Protein AF-A0A2T7UG40-F1 (afdb_monomer_lite)

pLDDT: mean 75.78, std 23.35, range [36.06, 98.44]

Sequence (119 aa):
MFDHTYRSLTSPSGPQSGLFLRVVMIFVVGLCWIAGVAQAQDSLPSTFENKVPQFNWVLTDNPVGMCAQARKDGTHTVADACSYWVQQERRCTLVTKPDKTSHHVLGMLFTACQKGLRV

Organism: NCBI:txid1293045

Secondary structure (DSSP, 8-state):
-----------------TTHHHHHHHHHHHHHHTTSS---------TT---PPEEEEEE-S-HHHHHHHS--SEEEEETTEEEEEETTTTEEEEEE-TT---HHHHHHHHHHHHHHTT-

Structure (mmCIF, N/CA/C/O backbone):
data_AF-A0A2T7UG40-F1
#
_entry.id   AF-A0A2T7UG40-F1
#
loop_
_atom_site.group_PDB
_atom_site.id
_atom_site.type_symbol
_atom_site.label_atom_id
_atom_site.label_alt_id
_atom_site.label_comp_id
_atom_site.label_asym_id
_atom_site.label_entity_id
_atom_site.label_seq_id
_atom_site.pdbx_PDB_ins_code
_atom_site.Cartn_x
_atom_site.Cartn_y
_atom_site.Cartn_z
_atom_site.occupancy
_atom_site.B_iso_or_equiv
_atom_site.auth_seq_id
_atom_site.auth_comp_id
_atom_site.auth_asym_id
_atom_site.auth_atom_id
_atom_site.pdbx_PDB_model_num
ATOM 1 N N . MET A 1 1 ? 13.496 56.086 -0.325 1.00 43.88 1 MET A N 1
ATOM 2 C CA . MET A 1 1 ? 14.630 56.120 0.617 1.00 43.88 1 MET A CA 1
ATOM 3 C C . MET A 1 1 ? 14.377 57.307 1.524 1.00 43.88 1 MET A C 1
ATOM 5 O O . MET A 1 1 ? 14.605 58.428 1.098 1.00 43.88 1 MET A O 1
ATOM 9 N N . PHE A 1 2 ? 13.703 57.085 2.654 1.00 41.72 2 PHE A N 1
ATOM 10 C CA . PHE A 1 2 ? 13.305 58.175 3.545 1.00 41.72 2 PHE A CA 1
ATOM 11 C C . PHE A 1 2 ? 14.282 58.240 4.707 1.00 41.72 2 PHE A C 1
ATOM 13 O O . PHE A 1 2 ? 14.334 57.349 5.550 1.00 41.72 2 PHE A O 1
ATOM 20 N N . ASP A 1 3 ? 15.090 59.289 4.637 1.00 36.06 3 ASP A N 1
ATOM 21 C CA . ASP A 1 3 ? 16.068 59.718 5.616 1.00 36.06 3 ASP A CA 1
ATOM 22 C C . ASP A 1 3 ? 15.352 60.478 6.745 1.00 36.06 3 ASP A C 1
ATOM 24 O O . ASP A 1 3 ? 14.453 61.291 6.505 1.00 36.06 3 ASP A O 1
ATOM 28 N N . HIS A 1 4 ? 15.718 60.159 7.982 1.00 41.62 4 HIS A N 1
ATOM 29 C CA . HIS A 1 4 ? 15.209 60.765 9.206 1.00 41.62 4 HIS A CA 1
ATOM 30 C C . HIS A 1 4 ? 16.056 61.996 9.537 1.00 41.62 4 HIS A C 1
ATOM 32 O O . HIS A 1 4 ? 17.248 61.869 9.797 1.00 41.62 4 HIS A O 1
ATOM 38 N N . THR A 1 5 ? 15.463 63.189 9.646 1.00 48.00 5 THR A N 1
ATOM 39 C CA . THR A 1 5 ? 16.153 64.337 10.264 1.00 48.00 5 THR A CA 1
ATOM 40 C C . THR A 1 5 ? 15.190 65.245 11.041 1.00 48.00 5 THR A C 1
ATOM 42 O O . THR A 1 5 ? 14.526 66.105 10.485 1.00 48.00 5 THR A O 1
ATOM 45 N N . TYR A 1 6 ? 15.182 65.008 12.358 1.00 40.81 6 TYR A N 1
ATOM 46 C CA . TYR A 1 6 ? 15.396 65.956 13.466 1.00 40.81 6 TYR A CA 1
ATOM 47 C C . TYR A 1 6 ? 14.491 67.174 13.757 1.00 40.81 6 TYR A C 1
ATOM 49 O O . TYR A 1 6 ? 14.102 67.947 12.893 1.00 40.81 6 TYR A O 1
ATOM 57 N N . ARG A 1 7 ? 14.445 67.427 15.082 1.00 38.81 7 ARG A N 1
ATOM 58 C CA . ARG A 1 7 ? 13.961 68.585 15.870 1.00 38.81 7 ARG A CA 1
ATOM 59 C C . ARG A 1 7 ? 12.463 68.545 16.209 1.00 38.81 7 ARG A C 1
ATOM 61 O O . ARG A 1 7 ? 11.647 68.172 15.393 1.00 38.81 7 ARG A O 1
ATOM 68 N N . SER A 1 8 ? 12.023 68.894 17.415 1.00 38.59 8 SER A N 1
ATOM 69 C CA . SER A 1 8 ? 12.631 69.772 18.412 1.00 38.59 8 SER A CA 1
ATOM 70 C C . SER A 1 8 ? 12.126 69.432 19.816 1.00 38.59 8 SER A C 1
ATOM 72 O O . SER A 1 8 ? 10.947 69.151 20.012 1.00 38.59 8 SER A O 1
ATOM 74 N N . LEU A 1 9 ? 13.033 69.522 20.789 1.00 48.41 9 LEU A N 1
ATOM 75 C CA . LEU A 1 9 ? 12.732 69.589 22.214 1.00 48.41 9 LEU A CA 1
ATOM 76 C C . LEU A 1 9 ? 11.942 70.863 22.533 1.00 48.41 9 LEU A C 1
ATOM 78 O O . LEU A 1 9 ? 12.378 71.961 22.190 1.00 48.41 9 LEU A O 1
ATOM 82 N N . THR A 1 10 ? 10.857 70.710 23.287 1.00 43.88 10 THR A N 1
ATOM 83 C CA . THR A 1 10 ? 10.331 71.751 24.177 1.00 43.88 10 THR A CA 1
ATOM 84 C C . THR A 1 10 ? 10.033 71.125 25.544 1.00 43.88 10 THR A C 1
ATOM 86 O O . THR A 1 10 ? 9.178 70.263 25.697 1.00 43.88 10 THR A O 1
ATOM 89 N N . SER A 1 11 ? 10.841 71.524 26.526 1.00 42.62 11 SER A N 1
ATOM 90 C CA . SER A 1 11 ? 10.503 71.625 27.960 1.00 42.62 11 SER A CA 1
ATOM 91 C C . SER A 1 11 ? 9.733 72.962 28.139 1.00 42.62 11 SER A C 1
ATOM 93 O O . SER A 1 11 ? 9.892 73.787 27.231 1.00 42.62 11 SER A O 1
ATOM 95 N N . PRO A 1 12 ? 8.984 73.292 29.224 1.00 50.88 12 PRO A N 1
ATOM 96 C CA . PRO A 1 12 ? 9.161 72.838 30.611 1.00 50.88 12 PRO A CA 1
ATOM 97 C C . PRO A 1 12 ? 7.863 72.762 31.467 1.00 50.88 12 PRO A C 1
ATOM 99 O O . PRO A 1 12 ? 6.756 72.796 30.952 1.00 50.88 12 PRO A O 1
ATOM 102 N N . SER A 1 13 ? 8.068 72.719 32.793 1.00 41.12 13 SER A N 1
ATOM 103 C CA . SER A 1 13 ? 7.164 73.012 33.926 1.00 41.12 13 SER A CA 1
ATOM 104 C C . SER A 1 13 ? 6.430 71.826 34.579 1.00 41.12 13 SER A C 1
ATOM 106 O O . SER A 1 13 ? 5.407 71.363 34.092 1.00 41.12 13 SER A O 1
ATOM 108 N N . GLY A 1 14 ? 6.979 71.360 35.717 1.00 39.66 14 GLY A N 1
ATOM 109 C CA . GLY A 1 14 ? 6.326 70.466 36.694 1.00 39.66 14 GLY A CA 1
ATOM 110 C C . GLY A 1 14 ? 5.305 71.216 37.566 1.00 39.66 14 GLY A C 1
ATOM 111 O O . GLY A 1 14 ? 4.708 72.165 37.068 1.00 39.66 14 GLY A O 1
ATOM 112 N N . PRO A 1 15 ? 5.149 70.931 38.877 1.00 50.81 15 PRO A N 1
ATOM 113 C CA . PRO A 1 15 ? 5.519 69.770 39.691 1.00 50.81 15 PRO A CA 1
ATOM 114 C C . PRO A 1 15 ? 4.261 69.158 40.370 1.00 50.81 15 PRO A C 1
ATOM 116 O O . PRO A 1 15 ? 3.140 69.532 40.064 1.00 50.81 15 PRO A O 1
ATOM 119 N N . GLN A 1 16 ? 4.458 68.282 41.360 1.00 47.97 16 GLN A N 1
ATOM 120 C CA . GLN A 1 16 ? 3.445 67.678 42.252 1.00 47.97 16 GLN A CA 1
ATOM 121 C C . GLN A 1 16 ? 2.716 66.448 41.706 1.00 47.97 16 GLN A C 1
ATOM 123 O O . GLN A 1 16 ? 1.844 66.551 40.857 1.00 47.97 16 GLN A O 1
ATOM 128 N N . SER A 1 17 ? 3.061 65.283 42.268 1.00 47.56 17 SER A N 1
ATOM 129 C CA . SER A 1 17 ? 2.190 64.094 42.468 1.00 47.56 17 SER A CA 1
ATOM 130 C C . SER A 1 17 ? 2.992 62.786 42.631 1.00 47.56 17 SER A C 1
ATOM 132 O O . SER A 1 17 ? 2.465 61.689 42.468 1.00 47.56 17 SER A O 1
ATOM 134 N N . GLY A 1 18 ? 4.273 62.868 43.012 1.00 51.91 18 GLY A N 1
ATOM 135 C CA . GLY A 1 18 ? 5.190 61.723 43.128 1.00 51.91 18 GLY A CA 1
ATOM 136 C C . GLY A 1 18 ? 4.886 60.684 44.219 1.00 51.91 18 GLY A C 1
ATOM 137 O O . GLY A 1 18 ? 5.661 59.743 44.362 1.00 51.91 18 GLY A O 1
ATOM 138 N N . LEU A 1 19 ? 3.788 60.808 44.974 1.00 50.62 19 LEU A N 1
ATOM 139 C CA . LEU A 1 19 ? 3.420 59.829 46.007 1.00 50.62 19 LEU A CA 1
ATOM 140 C C . LEU A 1 19 ? 2.155 59.018 45.693 1.00 50.62 19 LEU A C 1
ATOM 142 O O . LEU A 1 19 ? 2.079 57.857 46.083 1.00 50.62 19 LEU A O 1
ATOM 146 N N . PHE A 1 20 ? 1.190 59.567 44.950 1.00 46.81 20 PHE A N 1
ATOM 147 C CA . PHE A 1 20 ? -0.066 58.855 44.672 1.00 46.81 20 PHE A CA 1
ATOM 148 C C . PHE A 1 20 ? 0.057 57.844 43.521 1.00 46.81 20 PHE A C 1
ATOM 150 O O . PHE A 1 20 ? -0.598 56.806 43.541 1.00 46.81 20 PHE A O 1
ATOM 157 N N . LEU A 1 21 ? 0.959 58.076 42.561 1.00 46.44 21 LEU A N 1
ATOM 158 C CA . LEU A 1 21 ? 1.164 57.173 41.418 1.00 46.44 21 LEU A CA 1
ATOM 159 C C . LEU A 1 21 ? 1.899 55.868 41.768 1.00 46.44 21 LEU A C 1
ATOM 161 O O . LEU A 1 21 ? 1.714 54.862 41.085 1.00 46.44 21 LEU A O 1
ATOM 165 N N . ARG A 1 22 ? 2.701 55.842 42.843 1.00 47.09 22 ARG A N 1
ATOM 166 C CA . ARG A 1 22 ? 3.421 54.623 43.258 1.00 47.09 22 ARG A CA 1
ATOM 167 C C . ARG A 1 22 ? 2.523 53.602 43.955 1.00 47.09 22 ARG A C 1
ATOM 169 O O . ARG A 1 22 ? 2.756 52.409 43.810 1.00 47.09 22 ARG A O 1
ATOM 176 N N . VAL A 1 23 ? 1.488 54.051 44.664 1.00 49.03 23 VAL A N 1
ATOM 177 C CA . VAL A 1 23 ? 0.572 53.148 45.381 1.00 49.03 23 VAL A CA 1
ATOM 178 C C . VAL A 1 23 ? -0.373 52.445 44.403 1.00 49.03 23 VAL A C 1
ATOM 180 O O . VAL A 1 23 ? -0.574 51.239 44.511 1.00 49.03 23 VAL A O 1
ATOM 183 N N . VAL A 1 24 ? -0.878 53.155 43.388 1.00 51.78 24 VAL A N 1
ATOM 184 C CA . VAL A 1 24 ? -1.805 52.576 42.398 1.00 51.78 24 VAL A CA 1
ATOM 185 C C . VAL A 1 24 ? -1.125 51.506 41.531 1.00 51.78 24 VAL A C 1
ATOM 187 O O . VAL A 1 24 ? -1.722 50.462 41.282 1.00 51.78 24 VAL A O 1
ATOM 190 N N . MET A 1 25 ? 0.142 51.693 41.133 1.00 50.31 25 MET A N 1
ATOM 191 C CA . MET A 1 25 ? 0.851 50.683 40.329 1.00 50.31 25 MET A CA 1
ATOM 192 C C . MET A 1 25 ? 1.128 49.370 41.078 1.00 50.31 25 MET A C 1
ATOM 194 O O . MET A 1 25 ? 1.122 48.314 40.450 1.00 50.31 25 MET A O 1
ATOM 198 N N . ILE A 1 26 ? 1.330 49.396 42.401 1.00 51.75 26 ILE A N 1
ATOM 199 C CA . ILE A 1 26 ? 1.570 48.167 43.181 1.00 51.75 26 ILE A CA 1
ATOM 200 C C . ILE A 1 26 ? 0.293 47.320 43.267 1.00 51.75 26 ILE A C 1
ATOM 202 O O . ILE A 1 26 ? 0.357 46.098 43.138 1.00 51.75 26 ILE A O 1
ATOM 206 N N . PHE A 1 27 ? -0.877 47.950 43.404 1.00 50.12 27 PHE A N 1
ATOM 207 C CA . PHE A 1 27 ? -2.147 47.220 43.463 1.00 50.12 27 PHE A CA 1
ATOM 208 C C . PHE A 1 27 ? -2.540 46.585 42.121 1.00 50.12 27 PHE A C 1
ATOM 210 O O . PHE A 1 27 ? -3.033 45.458 42.114 1.00 50.12 27 PHE A O 1
ATOM 217 N N . VAL A 1 28 ? -2.272 47.238 40.983 1.00 51.66 28 VAL A N 1
ATOM 218 C CA . VAL A 1 28 ? -2.596 46.671 39.656 1.00 51.66 28 VAL A CA 1
ATOM 219 C C . VAL A 1 28 ? -1.684 45.488 39.304 1.00 51.66 28 VAL A C 1
ATOM 221 O O . VAL A 1 28 ? -2.154 44.492 38.760 1.00 51.66 28 VAL A O 1
ATOM 224 N N . VAL A 1 29 ? -0.396 45.542 39.662 1.00 53.34 29 VAL A N 1
ATOM 225 C CA . VAL A 1 29 ? 0.540 44.431 39.402 1.00 53.34 29 VAL A CA 1
ATOM 226 C C . VAL A 1 29 ? 0.335 43.271 40.389 1.00 53.34 29 VAL A C 1
ATOM 228 O O . VAL A 1 29 ? 0.442 42.112 39.991 1.00 53.34 29 VAL A O 1
ATOM 231 N N . GLY A 1 30 ? -0.034 43.556 41.645 1.00 49.06 30 GLY A N 1
ATOM 232 C CA . GLY A 1 30 ? -0.338 42.531 42.651 1.00 49.06 30 GLY A CA 1
ATOM 233 C C . GLY A 1 30 ? -1.621 41.744 42.363 1.00 49.06 30 GLY A C 1
ATOM 234 O O . GLY A 1 30 ? -1.644 40.527 42.539 1.00 49.06 30 GLY A O 1
ATOM 235 N N . LEU A 1 31 ? -2.671 42.401 41.856 1.00 51.34 31 LEU A N 1
ATOM 236 C CA . LEU A 1 31 ? -3.944 41.740 41.536 1.00 51.34 31 LEU A CA 1
ATOM 237 C C . LEU A 1 31 ? -3.881 40.865 40.272 1.00 51.34 31 LEU A C 1
ATOM 239 O O . LEU A 1 31 ? -4.627 39.893 40.179 1.00 51.34 31 LEU A O 1
ATOM 243 N N . CYS A 1 32 ? -2.955 41.123 39.343 1.00 48.38 32 CYS A N 1
ATOM 244 C CA . CYS A 1 32 ? -2.735 40.238 38.190 1.00 48.38 32 CYS A CA 1
ATOM 245 C C . CYS A 1 32 ? -1.993 38.935 38.541 1.00 48.38 32 CYS A C 1
ATOM 247 O O . CYS A 1 32 ? -2.069 37.978 37.775 1.00 48.38 32 CYS A O 1
ATOM 249 N N . TRP A 1 33 ? -1.301 38.857 39.683 1.00 46.06 33 TRP A N 1
ATOM 250 C CA . TRP A 1 33 ? -0.573 37.641 40.079 1.00 46.06 33 TRP A CA 1
ATOM 251 C C . TRP A 1 33 ? -1.447 36.597 40.786 1.00 46.06 33 TRP A C 1
ATOM 253 O O . TRP A 1 33 ? -1.131 35.411 40.741 1.00 46.06 33 TRP A O 1
ATOM 263 N N . ILE A 1 34 ? -2.579 36.990 41.379 1.00 49.91 34 ILE A N 1
ATOM 264 C CA . ILE A 1 34 ? -3.454 36.062 42.128 1.00 49.91 34 ILE A CA 1
ATOM 265 C C . ILE A 1 34 ? -4.552 35.430 41.256 1.00 49.91 34 ILE A C 1
ATOM 267 O O . ILE A 1 34 ? -5.278 34.556 41.716 1.00 49.91 34 ILE A O 1
ATOM 271 N N . ALA A 1 35 ? -4.650 35.825 39.983 1.00 49.25 35 ALA A N 1
ATOM 272 C CA . ALA A 1 35 ? -5.505 35.183 38.980 1.00 49.25 35 ALA A CA 1
ATOM 273 C C . ALA A 1 35 ? -4.713 34.287 37.999 1.00 49.25 35 ALA A C 1
ATOM 275 O O . ALA A 1 35 ? -5.280 33.772 37.041 1.00 49.25 35 ALA A O 1
ATOM 276 N N . GLY A 1 36 ? -3.403 34.101 38.220 1.00 47.94 36 GLY A N 1
ATOM 277 C CA . GLY A 1 36 ? -2.520 33.303 37.354 1.00 47.94 36 GLY A CA 1
ATOM 278 C C . GLY A 1 36 ? -2.374 31.826 37.744 1.00 47.94 36 GLY A C 1
ATOM 279 O O . GLY A 1 36 ? -1.712 31.073 37.039 1.00 47.94 36 GLY A O 1
ATOM 280 N N . VAL A 1 37 ? -2.981 31.393 38.852 1.00 54.19 37 VAL A N 1
ATOM 281 C CA . VAL A 1 37 ? -2.868 30.025 39.399 1.00 54.19 37 VAL A CA 1
ATOM 282 C C . VAL A 1 37 ? -4.241 29.365 39.512 1.00 54.19 37 VAL A C 1
ATOM 284 O O . VAL A 1 37 ? -4.656 28.924 40.573 1.00 54.19 37 VAL A O 1
ATOM 287 N N . ALA A 1 38 ? -4.985 29.316 38.408 1.00 52.66 38 ALA A N 1
ATOM 288 C CA . ALA A 1 38 ? -6.154 28.440 38.284 1.00 52.66 38 ALA A CA 1
ATOM 289 C C . ALA A 1 38 ? -6.499 28.163 36.812 1.00 52.66 38 ALA A C 1
ATOM 291 O O . ALA A 1 38 ? -7.647 28.264 36.395 1.00 52.66 38 ALA A O 1
ATOM 292 N N . GLN A 1 39 ? -5.508 27.795 36.001 1.00 50.72 39 GLN A N 1
ATOM 293 C CA . GLN A 1 39 ? -5.780 26.916 34.864 1.00 50.72 39 GLN A CA 1
ATOM 294 C C . GLN A 1 39 ? -5.116 25.576 35.150 1.00 50.72 39 GLN A C 1
ATOM 296 O O . GLN A 1 39 ? -4.139 25.184 34.522 1.00 50.72 39 GLN A O 1
ATOM 301 N N . ALA A 1 40 ? -5.672 24.871 36.139 1.00 56.38 40 ALA A N 1
ATOM 302 C CA . ALA A 1 40 ? -5.678 23.423 36.083 1.00 56.38 40 ALA A CA 1
ATOM 303 C C . ALA A 1 40 ? -6.432 23.066 34.796 1.00 56.38 40 ALA A C 1
ATOM 305 O O . ALA A 1 40 ? -7.660 23.105 34.740 1.00 56.38 40 ALA A O 1
ATOM 306 N N . GLN A 1 41 ? -5.690 22.836 33.713 1.00 49.91 41 GLN A N 1
ATOM 307 C CA . GLN A 1 41 ? -6.215 22.087 32.589 1.00 49.91 41 GLN A CA 1
ATOM 308 C C . GLN A 1 41 ? -6.433 20.671 33.114 1.00 49.91 41 GLN A C 1
ATOM 310 O O . GLN A 1 41 ? -5.536 19.829 33.049 1.00 49.91 41 GLN A O 1
ATOM 315 N N . ASP A 1 42 ? -7.628 20.424 33.648 1.00 45.06 42 ASP A N 1
ATOM 316 C CA . ASP A 1 42 ? -8.231 19.102 33.599 1.00 45.06 42 ASP A CA 1
ATOM 317 C C . ASP A 1 42 ? -8.267 18.728 32.118 1.00 45.06 42 ASP A C 1
ATOM 319 O O . ASP A 1 42 ? -9.172 19.081 31.359 1.00 45.06 42 ASP A O 1
ATOM 323 N N . SER A 1 43 ? -7.187 18.090 31.677 1.00 54.34 43 SER A N 1
ATOM 324 C CA . SER A 1 43 ? -7.119 17.401 30.407 1.00 54.34 43 SER A CA 1
ATOM 325 C C . SER A 1 43 ? -8.093 16.240 30.524 1.00 54.34 43 SER A C 1
ATOM 327 O O . SER A 1 43 ? -7.741 15.128 30.906 1.00 54.34 43 SER A O 1
ATOM 329 N N . LEU A 1 44 ? -9.362 16.534 30.233 1.00 56.69 44 LEU A N 1
ATOM 330 C CA . LEU A 1 44 ? -10.348 15.542 29.841 1.00 56.69 44 LEU A CA 1
ATOM 331 C C . LEU A 1 44 ? -9.614 14.566 28.913 1.00 56.69 44 LEU A C 1
ATOM 333 O O . LEU A 1 44 ? -9.039 15.031 27.920 1.00 56.69 44 LEU A O 1
ATOM 337 N N . PRO A 1 45 ? -9.555 13.256 29.225 1.00 56.31 45 PRO A N 1
ATOM 338 C CA . PRO A 1 45 ? -8.936 12.313 28.316 1.00 56.31 45 PRO A CA 1
ATOM 339 C C . PRO A 1 45 ? -9.657 12.495 26.989 1.00 56.31 45 PRO A C 1
ATOM 341 O O . PRO A 1 45 ? -10.885 12.383 26.926 1.00 56.31 45 PRO A O 1
ATOM 344 N N . SER A 1 46 ? -8.901 12.880 25.962 1.00 54.94 46 SER A N 1
ATOM 345 C CA . SER A 1 46 ? -9.364 13.040 24.589 1.00 54.94 46 SER A CA 1
ATOM 346 C C . SER A 1 46 ? -9.895 11.688 24.115 1.00 54.94 46 SER A C 1
ATOM 348 O O . SER A 1 46 ? -9.227 10.925 23.425 1.00 54.94 46 SER A O 1
ATOM 350 N N . THR A 1 47 ? -11.120 11.360 24.514 1.00 55.81 47 THR A N 1
ATOM 351 C CA . THR A 1 47 ? -11.767 10.068 24.258 1.00 55.81 47 THR A CA 1
ATOM 352 C C . THR A 1 47 ? -12.509 10.118 22.924 1.00 55.81 47 THR A C 1
ATOM 354 O O . THR A 1 47 ? -13.531 9.481 22.732 1.00 55.81 47 THR A O 1
ATOM 357 N N . PHE A 1 48 ? -11.972 10.914 22.002 1.00 57.03 48 PHE A N 1
ATOM 358 C CA . PHE A 1 48 ? -12.136 10.837 20.560 1.00 57.03 48 PHE A CA 1
ATOM 359 C C . PHE A 1 48 ? -10.833 11.366 19.953 1.00 57.03 48 PHE A C 1
ATOM 361 O O . PHE A 1 48 ? -10.810 12.330 19.189 1.00 57.03 48 PHE A O 1
ATOM 368 N N . GLU A 1 49 ? -9.705 10.739 20.307 1.00 58.66 49 GLU A N 1
ATOM 369 C CA . GLU A 1 49 ? -8.556 10.759 19.410 1.00 58.66 49 GLU A CA 1
ATOM 370 C C . GLU A 1 49 ? -9.058 10.197 18.080 1.00 58.66 49 GLU A C 1
ATOM 372 O O . GLU A 1 49 ? -9.240 8.988 17.913 1.00 58.66 49 GLU A O 1
ATOM 377 N N . ASN A 1 50 ? -9.330 11.088 17.128 1.00 62.84 50 ASN A N 1
ATOM 378 C CA . ASN A 1 50 ? -9.365 10.745 15.720 1.00 62.84 50 ASN A CA 1
ATOM 379 C C . ASN A 1 50 ? -7.969 10.226 15.385 1.00 62.84 50 ASN A C 1
ATOM 381 O O . ASN A 1 50 ? -7.126 10.978 14.901 1.00 62.84 50 ASN A O 1
ATOM 385 N N . LYS A 1 51 ? -7.702 8.956 15.718 1.00 74.75 51 LYS A N 1
ATOM 386 C CA . LYS 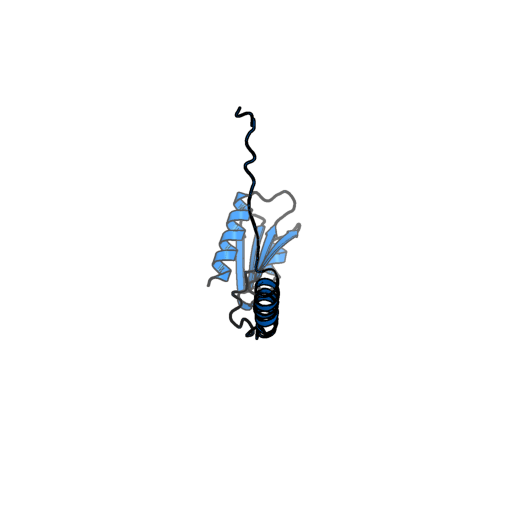A 1 51 ? -6.411 8.324 15.492 1.00 74.75 51 LYS A CA 1
ATOM 387 C C . LYS A 1 51 ? -6.137 8.448 14.008 1.00 74.75 51 LYS A C 1
ATOM 389 O O . LYS A 1 51 ? -6.865 7.883 13.180 1.00 74.75 51 LYS A O 1
ATOM 394 N N . VAL A 1 52 ? -5.145 9.275 13.699 1.00 85.81 52 VAL A N 1
ATOM 395 C CA . VAL A 1 52 ? -4.657 9.459 12.343 1.00 85.81 52 VAL A CA 1
ATOM 396 C C . VAL A 1 52 ? -4.170 8.088 11.887 1.00 85.81 52 VAL A C 1
ATOM 398 O O . VAL A 1 52 ? -3.430 7.436 12.630 1.00 85.81 52 VAL A O 1
ATOM 401 N N . PRO A 1 53 ? -4.625 7.603 10.723 1.00 90.00 53 PRO A N 1
ATOM 402 C CA . PRO A 1 53 ? -4.215 6.296 10.253 1.00 90.00 53 PRO A CA 1
ATOM 403 C C . PRO A 1 53 ? -2.695 6.232 10.085 1.00 90.00 53 PRO A C 1
ATOM 405 O O . PRO A 1 53 ? -2.087 7.135 9.509 1.00 90.00 53 PRO A O 1
ATOM 408 N N . GLN A 1 54 ? -2.089 5.166 10.601 1.00 94.81 54 GLN A N 1
ATOM 409 C CA . GLN A 1 54 ? -0.651 4.937 10.507 1.00 94.81 54 GLN A CA 1
ATOM 410 C C . GLN A 1 54 ? -0.317 4.325 9.150 1.00 94.81 54 GLN A C 1
ATOM 412 O O . GLN A 1 54 ? -0.931 3.336 8.747 1.00 94.81 54 GLN A O 1
ATOM 417 N N . PHE A 1 55 ? 0.676 4.884 8.462 1.00 96.19 55 PHE A N 1
ATOM 418 C CA . PHE A 1 55 ? 1.157 4.378 7.181 1.00 96.19 55 PHE A CA 1
ATOM 419 C C . PHE A 1 55 ? 2.586 3.881 7.317 1.00 96.19 55 PHE A C 1
ATOM 421 O O . PHE A 1 55 ? 3.484 4.647 7.654 1.00 96.19 55 PHE A O 1
ATOM 428 N N . ASN A 1 56 ? 2.786 2.610 6.988 1.00 97.06 56 ASN A N 1
ATOM 429 C CA . ASN A 1 56 ? 4.101 1.997 6.895 1.00 97.06 56 ASN A CA 1
ATOM 430 C C . ASN A 1 56 ? 4.418 1.676 5.437 1.00 97.06 56 ASN A C 1
ATOM 432 O O . ASN A 1 56 ? 3.535 1.287 4.671 1.00 97.06 56 ASN A O 1
ATOM 436 N N . TRP A 1 57 ? 5.686 1.793 5.065 1.00 97.00 57 TRP A N 1
ATOM 437 C CA . TRP A 1 57 ? 6.173 1.375 3.758 1.00 97.00 57 TRP A CA 1
ATOM 438 C C . TRP A 1 57 ? 7.312 0.379 3.942 1.00 97.00 57 TRP A C 1
ATOM 440 O O . TRP A 1 57 ? 8.283 0.660 4.639 1.00 97.00 57 TRP A O 1
ATOM 450 N N . VAL A 1 58 ? 7.157 -0.806 3.358 1.00 97.88 58 VAL A N 1
ATOM 451 C CA . VAL A 1 58 ? 8.094 -1.921 3.468 1.00 97.88 58 VAL A CA 1
ATOM 452 C C . VAL A 1 58 ? 8.646 -2.251 2.088 1.00 97.88 58 VAL A C 1
ATOM 454 O O . VAL A 1 58 ? 7.896 -2.398 1.122 1.00 97.88 58 VAL A O 1
ATOM 457 N N . LEU A 1 59 ? 9.966 -2.397 2.013 1.00 97.38 59 LEU A N 1
ATOM 458 C CA . LEU A 1 59 ? 10.668 -2.838 0.815 1.00 97.38 59 LEU A CA 1
ATOM 459 C C . LEU A 1 59 ? 11.049 -4.312 0.957 1.00 97.38 59 LEU A C 1
ATOM 461 O O . LEU A 1 59 ? 11.613 -4.717 1.971 1.00 97.38 59 LEU A O 1
ATOM 465 N N . THR A 1 60 ? 10.722 -5.124 -0.045 1.00 97.00 60 THR A N 1
ATOM 466 C CA . THR A 1 60 ? 11.042 -6.558 -0.057 1.00 97.00 60 THR A CA 1
ATOM 467 C C . THR A 1 60 ? 11.092 -7.095 -1.483 1.00 97.00 60 THR A C 1
ATOM 469 O O . THR A 1 60 ? 10.390 -6.602 -2.366 1.00 97.00 60 THR A O 1
ATOM 472 N N . ASP A 1 61 ? 11.881 -8.143 -1.710 1.00 96.31 61 ASP A N 1
ATOM 473 C CA . ASP A 1 61 ? 11.947 -8.829 -3.004 1.00 96.31 61 ASP A CA 1
ATOM 474 C C . ASP A 1 61 ? 10.663 -9.600 -3.345 1.00 96.31 61 ASP A C 1
ATOM 476 O O . ASP A 1 61 ? 10.390 -9.851 -4.521 1.00 96.31 61 ASP A O 1
ATOM 480 N N . ASN A 1 62 ? 9.835 -9.931 -2.342 1.00 96.12 62 ASN A N 1
ATOM 481 C CA . ASN A 1 62 ? 8.571 -10.648 -2.531 1.00 96.12 62 ASN A CA 1
ATOM 482 C C . ASN A 1 62 ? 7.366 -9.944 -1.868 1.00 96.12 62 ASN A C 1
ATOM 484 O O . ASN A 1 62 ? 6.853 -10.420 -0.847 1.00 96.12 62 ASN A O 1
ATOM 488 N N . PRO A 1 63 ? 6.866 -8.831 -2.444 1.00 96.88 63 PRO A N 1
ATOM 489 C CA . PRO A 1 63 ? 5.752 -8.086 -1.858 1.00 96.88 63 PRO A CA 1
ATOM 490 C C . PRO A 1 63 ? 4.470 -8.903 -1.760 1.00 96.88 63 PRO A C 1
ATOM 492 O O . PRO A 1 63 ? 3.841 -8.944 -0.705 1.00 96.88 63 PRO A O 1
ATOM 495 N N . VAL A 1 64 ? 4.116 -9.610 -2.836 1.00 94.38 64 VAL A N 1
ATOM 496 C CA . VAL A 1 64 ? 2.897 -10.428 -2.908 1.00 94.38 64 VAL A CA 1
ATOM 497 C C . VAL A 1 64 ? 2.901 -11.505 -1.823 1.00 94.38 64 VAL A C 1
ATOM 499 O O . VAL A 1 64 ? 1.901 -11.669 -1.126 1.00 94.38 64 VAL A O 1
ATOM 502 N N . GLY A 1 65 ? 4.033 -12.187 -1.616 1.00 96.12 65 GLY A N 1
ATOM 503 C CA . GLY A 1 65 ? 4.177 -13.176 -0.548 1.00 96.12 65 GLY A CA 1
ATOM 504 C C . GLY A 1 65 ? 4.026 -12.574 0.850 1.00 96.12 65 GLY A C 1
ATOM 505 O O . GLY A 1 65 ? 3.290 -13.120 1.672 1.00 96.12 65 GLY A O 1
ATOM 506 N N . MET A 1 66 ? 4.650 -11.419 1.108 1.00 96.50 66 MET A N 1
ATOM 507 C CA . MET A 1 66 ? 4.506 -10.722 2.391 1.00 96.50 66 MET A CA 1
ATOM 508 C C . MET A 1 66 ? 3.052 -10.297 2.641 1.00 96.50 66 MET A C 1
ATOM 510 O O . MET A 1 66 ? 2.516 -10.537 3.724 1.00 96.50 66 MET A O 1
ATOM 514 N N . CYS A 1 67 ? 2.382 -9.715 1.643 1.00 96.69 67 CYS A N 1
ATOM 515 C CA . CYS A 1 67 ? 0.975 -9.346 1.771 1.00 96.69 67 CYS A CA 1
ATOM 516 C C . CYS A 1 67 ? 0.082 -10.567 1.965 1.00 96.69 67 CYS A C 1
ATOM 518 O O . CYS A 1 67 ? -0.840 -10.486 2.769 1.00 96.69 67 CYS A O 1
ATOM 520 N N . ALA A 1 68 ? 0.338 -11.695 1.296 1.00 95.94 68 ALA A N 1
ATOM 521 C CA . ALA A 1 68 ? -0.440 -12.922 1.471 1.00 95.94 68 ALA A CA 1
ATOM 522 C C . ALA A 1 68 ? -0.386 -13.434 2.920 1.00 95.94 68 ALA A C 1
ATOM 524 O O . ALA A 1 68 ? -1.427 -13.782 3.475 1.00 95.94 68 ALA A O 1
ATOM 525 N N . GLN A 1 69 ? 0.792 -13.387 3.548 1.00 97.25 69 GLN A N 1
ATOM 526 C CA . GLN A 1 69 ? 1.025 -13.864 4.917 1.00 97.25 69 GLN A CA 1
ATOM 527 C C . GLN A 1 69 ? 0.591 -12.871 6.006 1.00 97.25 69 GLN A C 1
ATOM 529 O O . GLN A 1 69 ? 0.408 -13.260 7.158 1.00 97.25 69 GLN A O 1
ATOM 534 N N . ALA A 1 70 ? 0.412 -11.592 5.668 1.00 96.81 70 ALA A N 1
ATOM 535 C CA . ALA A 1 70 ? -0.007 -10.587 6.635 1.00 96.81 70 ALA A CA 1
ATOM 536 C C . ALA A 1 70 ? -1.426 -10.861 7.167 1.00 96.81 70 ALA A C 1
ATOM 538 O O . ALA A 1 70 ? -2.367 -11.086 6.394 1.00 96.81 70 ALA A O 1
ATOM 539 N N . ARG A 1 71 ? -1.590 -10.755 8.493 1.00 96.81 71 ARG A N 1
ATOM 540 C CA . ARG A 1 71 ? -2.900 -10.629 9.143 1.00 96.81 71 ARG A CA 1
ATOM 541 C C . ARG A 1 71 ? -3.466 -9.246 8.819 1.00 96.81 71 ARG A C 1
ATOM 543 O O . ARG A 1 71 ? -2.842 -8.236 9.139 1.00 96.81 71 ARG A O 1
ATOM 550 N N . LYS A 1 72 ? -4.606 -9.219 8.135 1.00 97.31 72 LYS A N 1
ATOM 551 C CA . LYS A 1 72 ? -5.176 -8.021 7.512 1.00 97.31 72 LYS A CA 1
ATOM 552 C C . LYS A 1 72 ? -6.683 -8.165 7.347 1.00 97.31 72 LYS A C 1
ATOM 554 O O . LYS A 1 72 ? -7.162 -9.285 7.185 1.00 97.31 72 LYS A O 1
ATOM 559 N N . ASP A 1 73 ? -7.374 -7.035 7.310 1.00 97.69 73 ASP A N 1
ATOM 560 C CA . ASP A 1 73 ? -8.809 -6.966 7.007 1.00 97.69 73 ASP A CA 1
ATOM 561 C C . ASP A 1 73 ? -9.047 -6.826 5.501 1.00 97.69 73 ASP A C 1
ATOM 563 O O . ASP A 1 73 ? -10.049 -7.290 4.963 1.00 97.69 73 ASP A O 1
ATOM 567 N N . GLY A 1 74 ? -8.089 -6.228 4.790 1.00 97.44 74 GLY A N 1
ATOM 568 C CA . GLY A 1 74 ? -8.132 -6.132 3.341 1.00 97.44 74 GLY A CA 1
ATOM 569 C C . GLY A 1 74 ? -6.763 -5.926 2.713 1.00 97.44 74 GLY A C 1
ATOM 570 O O . GLY A 1 74 ? -5.763 -5.653 3.384 1.00 97.44 74 GLY A O 1
ATOM 571 N N . THR A 1 75 ? -6.720 -6.110 1.396 1.00 98.06 75 THR A N 1
ATOM 572 C CA . THR A 1 75 ? -5.516 -5.935 0.587 1.00 98.06 75 THR A CA 1
ATOM 573 C C . THR A 1 75 ? -5.855 -5.429 -0.803 1.00 98.06 75 THR A C 1
ATOM 575 O O . THR A 1 75 ? -6.955 -5.644 -1.312 1.00 98.06 75 THR A O 1
ATOM 578 N N . HIS A 1 76 ? -4.888 -4.771 -1.426 1.00 97.88 76 HIS A N 1
ATOM 579 C CA . HIS A 1 76 ? -4.906 -4.433 -2.835 1.00 97.88 76 HIS A CA 1
ATOM 580 C C . HIS A 1 76 ? -3.557 -4.806 -3.445 1.00 97.88 76 HIS A C 1
ATOM 582 O O . HIS A 1 76 ? -2.511 -4.568 -2.845 1.00 97.88 76 HIS A O 1
ATOM 588 N N . THR A 1 77 ? -3.565 -5.407 -4.628 1.00 97.19 77 THR A N 1
ATOM 589 C CA . THR A 1 77 ? -2.352 -5.841 -5.328 1.00 97.19 77 THR A CA 1
ATOM 590 C C . THR A 1 77 ? -2.370 -5.262 -6.728 1.00 97.19 77 THR A C 1
ATOM 592 O O . THR A 1 77 ? -3.393 -5.317 -7.410 1.00 97.19 77 THR A O 1
ATOM 595 N N . VAL A 1 78 ? -1.244 -4.693 -7.147 1.00 96.00 78 VAL A N 1
ATOM 596 C CA . VAL A 1 78 ? -1.068 -4.148 -8.491 1.00 96.00 78 VAL A CA 1
ATOM 597 C C . VAL A 1 78 ? 0.374 -4.372 -8.934 1.00 96.00 78 VAL A C 1
ATOM 599 O O . VAL A 1 78 ? 1.317 -4.008 -8.229 1.00 96.00 78 VAL A O 1
ATOM 602 N N . ALA A 1 79 ? 0.542 -4.990 -10.106 1.00 90.38 79 ALA A N 1
ATOM 603 C CA . ALA A 1 79 ? 1.837 -5.470 -10.588 1.00 90.38 79 ALA A CA 1
ATOM 604 C C . ALA A 1 79 ? 2.571 -6.306 -9.509 1.00 90.38 79 ALA A C 1
ATOM 606 O O . ALA A 1 79 ? 1.968 -7.181 -8.894 1.00 90.38 79 ALA A O 1
ATOM 607 N N . ASP A 1 80 ? 3.848 -6.009 -9.259 1.00 92.25 80 ASP A N 1
ATOM 608 C CA . ASP A 1 80 ? 4.707 -6.676 -8.270 1.00 92.25 80 ASP A CA 1
ATOM 609 C C . ASP A 1 80 ? 4.645 -6.037 -6.869 1.00 92.25 80 ASP A C 1
ATOM 611 O O . ASP A 1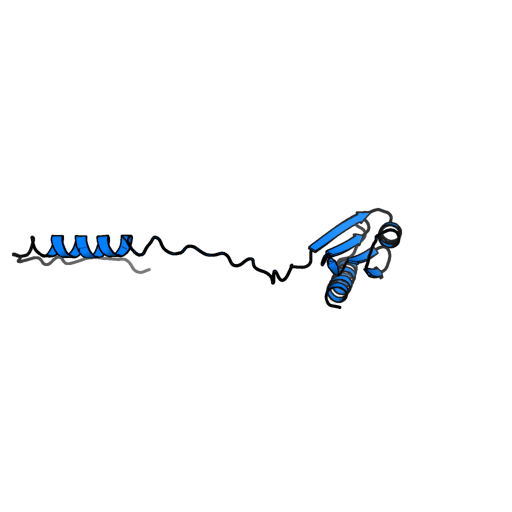 80 ? 5.571 -6.192 -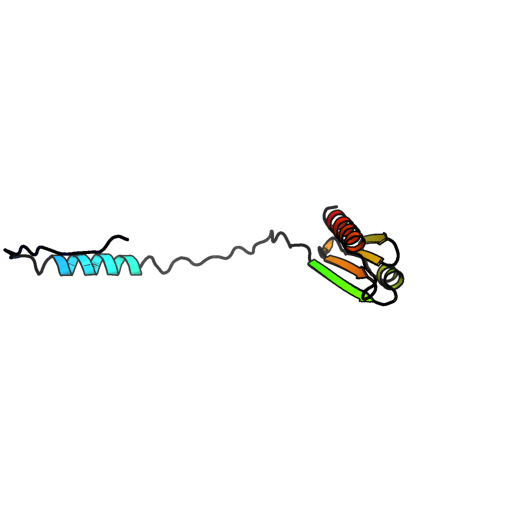6.073 1.00 92.25 80 ASP A O 1
ATOM 615 N N . ALA A 1 81 ? 3.593 -5.281 -6.558 1.00 97.25 81 ALA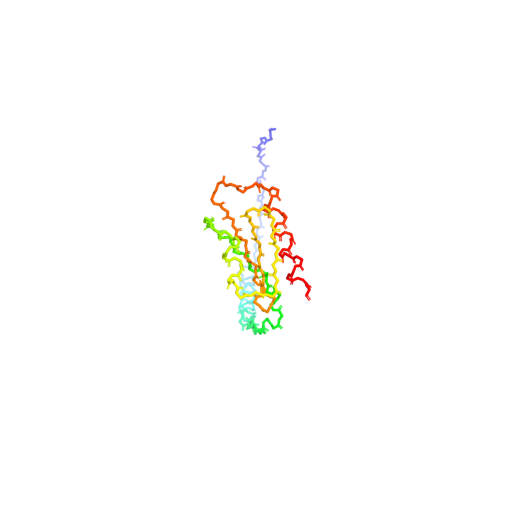 A N 1
ATOM 616 C CA . ALA A 1 81 ? 3.460 -4.549 -5.304 1.00 97.25 81 ALA A CA 1
ATOM 617 C C . ALA A 1 81 ? 2.056 -4.697 -4.703 1.00 97.25 81 ALA A C 1
ATOM 619 O O . ALA A 1 81 ? 1.090 -5.063 -5.377 1.00 97.25 81 ALA A O 1
ATOM 620 N N . CYS A 1 82 ? 1.928 -4.418 -3.410 1.00 98.00 82 CYS A N 1
ATOM 621 C CA . CYS A 1 82 ? 0.659 -4.559 -2.707 1.00 98.00 82 CYS A CA 1
ATOM 622 C C . CYS A 1 82 ? 0.542 -3.600 -1.525 1.00 98.00 82 CYS A C 1
ATOM 624 O O . CYS A 1 82 ? 1.526 -3.078 -1.012 1.00 98.00 82 CYS A O 1
ATOM 626 N N . SER A 1 83 ? -0.683 -3.366 -1.080 1.00 98.31 83 SER A N 1
ATOM 627 C CA . SER A 1 83 ? -0.981 -2.735 0.196 1.00 98.31 83 SER A CA 1
ATOM 628 C C . SER A 1 83 ? -1.945 -3.608 0.980 1.00 98.31 83 SER A C 1
ATOM 630 O O . SER A 1 83 ? -2.734 -4.370 0.414 1.00 98.31 83 SER A O 1
ATOM 632 N N . TYR A 1 84 ? -1.868 -3.529 2.298 1.00 98.38 84 TYR A N 1
ATOM 633 C CA . TYR A 1 84 ? -2.826 -4.162 3.190 1.00 98.38 84 TYR A CA 1
ATOM 634 C C . TYR A 1 84 ? -3.137 -3.248 4.367 1.00 98.38 84 TYR A C 1
ATOM 636 O O . TYR A 1 84 ? -2.351 -2.355 4.695 1.00 98.38 84 TYR A O 1
ATOM 644 N N . TRP A 1 85 ? -4.284 -3.466 4.999 1.00 98.25 85 TRP A N 1
ATOM 645 C CA . TRP A 1 85 ? -4.720 -2.659 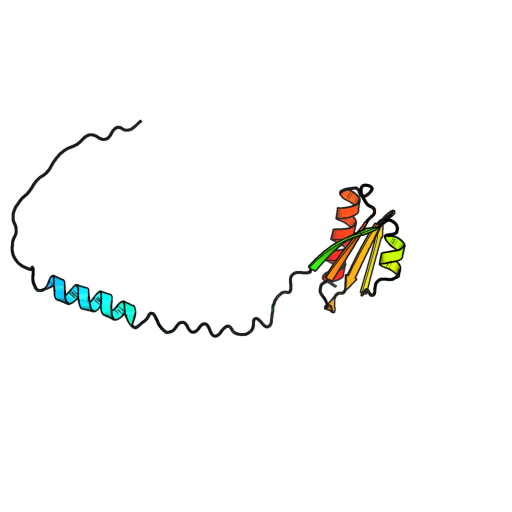6.132 1.00 98.25 85 TRP A CA 1
ATOM 646 C C . TRP A 1 85 ? -5.375 -3.488 7.233 1.00 98.25 85 TRP A C 1
ATOM 648 O O . TRP A 1 85 ? -5.879 -4.588 6.994 1.00 98.25 85 TRP A O 1
ATOM 658 N N . VAL A 1 86 ? -5.353 -2.920 8.437 1.00 97.25 86 VAL A N 1
ATOM 659 C CA . VAL A 1 86 ? -6.065 -3.389 9.627 1.00 97.25 86 VAL A CA 1
ATOM 660 C C . VAL A 1 86 ? -6.887 -2.212 10.160 1.00 97.25 86 VAL A C 1
ATOM 662 O O . VAL A 1 86 ? -6.329 -1.217 10.633 1.00 97.25 86 VAL A O 1
ATOM 665 N N . GLN A 1 87 ? -8.210 -2.296 10.039 1.00 95.12 87 GLN A N 1
ATOM 666 C CA . GLN A 1 87 ? -9.177 -1.245 10.360 1.00 95.12 87 GLN A CA 1
ATOM 667 C C . GLN A 1 87 ? -9.176 -0.918 11.851 1.00 95.12 87 GLN A C 1
ATOM 669 O O . GLN A 1 87 ? -9.099 0.256 12.216 1.00 95.12 87 GLN A O 1
ATOM 674 N N . GLN A 1 88 ? -9.174 -1.944 12.711 1.00 93.31 88 GLN A N 1
ATOM 675 C CA . GLN A 1 88 ? -9.169 -1.765 14.168 1.00 93.31 88 GLN A CA 1
ATOM 676 C C . GLN A 1 88 ? -7.930 -0.991 14.647 1.00 93.31 88 GLN A C 1
ATOM 678 O O . GLN A 1 88 ? -8.019 -0.150 15.539 1.00 93.31 88 GLN A O 1
ATOM 683 N N . GLU A 1 89 ? -6.777 -1.240 14.023 1.00 94.50 89 GLU A N 1
ATOM 684 C CA . GLU A 1 89 ? -5.509 -0.561 14.321 1.00 94.50 89 GLU A CA 1
ATOM 685 C C . GLU A 1 89 ? -5.380 0.792 13.603 1.00 94.50 89 GLU A C 1
ATOM 687 O O . GLU A 1 89 ? -4.435 1.538 13.860 1.00 94.50 89 GLU A O 1
ATOM 692 N N . ARG A 1 90 ? -6.291 1.101 12.669 1.00 94.62 90 ARG A N 1
ATOM 693 C CA . ARG A 1 90 ? -6.137 2.165 11.668 1.00 94.62 90 ARG A CA 1
ATOM 694 C C . ARG A 1 90 ? -4.760 2.143 11.000 1.00 94.62 90 ARG A C 1
ATOM 696 O O . ARG A 1 90 ? -4.150 3.189 10.775 1.00 94.62 90 ARG A O 1
ATOM 703 N N . ARG A 1 91 ? -4.258 0.948 10.685 1.00 96.50 91 ARG A N 1
ATOM 704 C CA . ARG A 1 91 ? -2.919 0.752 10.126 1.00 96.50 91 ARG A CA 1
ATOM 705 C C . ARG A 1 91 ? -3.003 0.355 8.664 1.00 96.50 91 ARG A C 1
ATOM 707 O O . ARG A 1 91 ? -3.707 -0.581 8.302 1.00 96.50 91 ARG A O 1
ATOM 714 N N . CYS A 1 92 ? -2.227 1.040 7.842 1.00 97.50 92 CYS A N 1
ATOM 715 C CA . CYS A 1 92 ? -1.979 0.716 6.451 1.00 97.50 92 CYS A CA 1
ATOM 716 C C . CYS A 1 92 ? -0.506 0.351 6.265 1.00 97.50 92 CYS A C 1
ATOM 718 O O . CYS A 1 92 ? 0.385 0.970 6.849 1.00 97.50 92 CYS A O 1
ATOM 720 N N . THR A 1 93 ? -0.214 -0.641 5.432 1.00 98.44 93 THR A N 1
ATOM 721 C CA . THR A 1 93 ? 1.154 -0.958 5.026 1.00 98.44 93 THR A CA 1
ATOM 722 C C . THR A 1 93 ? 1.226 -1.146 3.520 1.00 98.44 93 THR A C 1
ATOM 724 O O . THR A 1 93 ? 0.500 -1.959 2.951 1.00 98.44 93 THR A O 1
ATOM 727 N N . LEU A 1 94 ? 2.101 -0.377 2.878 1.00 98.31 94 LEU A N 1
ATOM 728 C CA . LEU A 1 94 ? 2.467 -0.518 1.477 1.00 98.31 94 LEU A CA 1
ATOM 729 C C . LEU A 1 94 ? 3.705 -1.406 1.410 1.00 98.31 94 LEU A C 1
ATOM 731 O O . LEU A 1 94 ? 4.642 -1.220 2.182 1.00 98.31 94 LEU A O 1
ATOM 735 N N . VAL A 1 95 ? 3.716 -2.361 0.494 1.00 98.31 95 VAL A N 1
ATOM 736 C CA . VAL A 1 95 ? 4.803 -3.316 0.315 1.00 98.31 95 VAL A CA 1
ATOM 737 C C . VAL A 1 95 ? 5.205 -3.308 -1.149 1.00 98.31 95 VAL A C 1
ATOM 739 O O . VAL A 1 95 ? 4.386 -3.554 -2.038 1.00 98.31 95 VAL A O 1
ATOM 742 N N . THR A 1 96 ? 6.465 -2.987 -1.415 1.00 98.12 96 THR A N 1
ATOM 743 C CA . THR A 1 96 ? 6.950 -2.775 -2.779 1.00 98.12 96 THR A CA 1
ATOM 744 C C . THR A 1 96 ? 8.350 -3.357 -2.968 1.00 98.12 96 THR A C 1
ATOM 746 O O . THR A 1 96 ? 9.064 -3.594 -1.995 1.00 98.12 96 THR A O 1
ATOM 749 N N . LYS A 1 97 ? 8.773 -3.571 -4.218 1.00 96.62 97 LYS A N 1
ATOM 750 C CA . LYS A 1 97 ? 10.165 -3.945 -4.514 1.00 96.62 97 LYS A CA 1
ATOM 751 C C . LYS A 1 97 ? 11.096 -2.726 -4.397 1.00 96.62 97 LYS A C 1
ATOM 753 O O . LYS A 1 97 ? 10.653 -1.624 -4.750 1.00 96.62 97 LYS A O 1
ATOM 758 N N . PRO A 1 98 ? 12.359 -2.903 -3.959 1.00 94.25 98 PRO A N 1
ATOM 759 C CA . PRO A 1 98 ? 13.373 -1.848 -4.020 1.00 94.25 98 PRO A CA 1
ATOM 760 C C . PRO A 1 98 ? 13.542 -1.354 -5.462 1.00 94.25 98 PRO A C 1
ATOM 762 O O . PRO A 1 98 ? 13.564 -2.169 -6.384 1.00 94.25 98 PRO A O 1
ATOM 765 N N . ASP A 1 99 ? 13.592 -0.035 -5.660 1.00 88.06 99 ASP A N 1
ATOM 766 C CA . ASP A 1 99 ? 13.917 0.658 -6.925 1.00 88.06 99 ASP A CA 1
ATOM 767 C C . ASP A 1 99 ? 13.106 0.275 -8.182 1.00 88.06 99 ASP A C 1
ATOM 769 O O . ASP A 1 99 ? 13.424 0.695 -9.293 1.00 88.06 99 ASP A O 1
ATOM 773 N N . LYS A 1 100 ? 12.025 -0.500 -8.036 1.00 85.19 100 LYS A N 1
ATOM 774 C CA . LYS A 1 100 ? 11.188 -0.984 -9.154 1.00 85.19 100 LYS A CA 1
ATOM 775 C C . LYS A 1 100 ? 9.760 -0.451 -9.138 1.00 85.19 100 LYS A C 1
ATOM 777 O O . LYS A 1 100 ? 8.937 -0.853 -9.958 1.00 85.19 100 LYS A O 1
ATOM 782 N N . THR A 1 101 ? 9.451 0.448 -8.211 1.00 92.25 101 THR A N 1
ATOM 783 C CA . THR A 1 101 ? 8.082 0.921 -7.993 1.00 92.25 101 THR A CA 1
ATOM 784 C C . THR A 1 101 ? 7.913 2.326 -8.539 1.00 92.25 101 THR A C 1
ATOM 786 O O . THR A 1 101 ? 8.546 3.263 -8.063 1.00 92.25 101 THR A O 1
ATOM 789 N N . SER A 1 102 ? 7.043 2.481 -9.538 1.00 95.06 102 SER A N 1
ATOM 790 C CA . SER A 1 102 ? 6.727 3.799 -10.085 1.00 95.06 102 SER A CA 1
ATOM 791 C C . SER A 1 102 ? 5.848 4.603 -9.123 1.00 95.06 102 SER A C 1
ATOM 793 O O . SER A 1 102 ? 5.055 4.049 -8.357 1.00 95.06 102 SER A O 1
ATOM 795 N N . HIS A 1 103 ? 5.928 5.933 -9.211 1.00 95.12 103 HIS A N 1
ATOM 796 C CA . HIS A 1 103 ? 5.080 6.834 -8.424 1.00 95.12 103 HIS A CA 1
ATOM 797 C C . HIS A 1 103 ? 3.579 6.561 -8.638 1.00 95.12 103 HIS A C 1
ATOM 799 O O . HIS A 1 103 ? 2.787 6.625 -7.701 1.00 95.12 103 HIS A O 1
ATOM 805 N N . HIS A 1 104 ? 3.190 6.182 -9.861 1.00 96.62 104 HIS A N 1
ATOM 806 C CA . HIS A 1 104 ? 1.812 5.812 -10.180 1.00 96.62 104 HIS A CA 1
ATOM 807 C C . HIS A 1 104 ? 1.348 4.570 -9.405 1.00 96.62 104 HIS A C 1
ATOM 809 O O . HIS A 1 104 ? 0.270 4.584 -8.809 1.00 96.62 104 HIS A O 1
ATOM 815 N N . VAL A 1 105 ? 2.180 3.523 -9.355 1.00 96.56 105 VAL A N 1
ATOM 816 C CA . VAL A 1 105 ? 1.895 2.307 -8.577 1.00 96.56 105 VAL A CA 1
ATOM 817 C C . VAL A 1 105 ? 1.758 2.633 -7.092 1.00 96.56 105 VAL A C 1
ATOM 819 O O . VAL A 1 105 ? 0.783 2.222 -6.463 1.00 96.56 105 VAL A O 1
ATOM 822 N N . LEU A 1 106 ? 2.673 3.434 -6.540 1.00 96.31 106 LEU A N 1
ATOM 823 C CA . LEU A 1 106 ? 2.614 3.841 -5.136 1.00 96.31 106 LEU A CA 1
ATOM 824 C C . LEU A 1 106 ? 1.325 4.620 -4.815 1.00 96.31 106 LEU A C 1
ATOM 826 O O . LEU A 1 106 ? 0.677 4.353 -3.802 1.00 96.31 106 LEU A O 1
ATOM 830 N N . GLY A 1 107 ? 0.905 5.522 -5.708 1.00 97.25 107 GLY A N 1
ATOM 831 C CA . GLY A 1 107 ? -0.337 6.284 -5.561 1.00 97.25 107 GLY A CA 1
ATOM 832 C C . GLY A 1 107 ? -1.594 5.408 -5.568 1.00 97.25 107 GLY A C 1
ATOM 833 O O . GLY A 1 107 ? -2.499 5.622 -4.753 1.00 97.25 107 GLY A O 1
ATOM 834 N N . MET A 1 108 ? -1.642 4.386 -6.432 1.00 98.00 108 MET A N 1
ATOM 835 C CA . MET A 1 108 ? -2.743 3.412 -6.451 1.00 98.00 108 MET A CA 1
ATOM 836 C C . MET A 1 108 ? -2.826 2.637 -5.133 1.00 98.00 108 MET A C 1
ATOM 838 O O . MET A 1 108 ? -3.897 2.562 -4.525 1.00 98.00 108 MET A O 1
ATOM 842 N N . LEU A 1 109 ? -1.689 2.124 -4.656 1.00 97.88 109 LEU A N 1
ATOM 843 C CA . LEU A 1 109 ? -1.603 1.368 -3.406 1.00 97.88 109 LEU A CA 1
ATOM 844 C C . LEU A 1 109 ? -2.025 2.197 -2.194 1.00 97.88 109 LEU A C 1
ATOM 846 O O . LEU A 1 109 ? -2.813 1.722 -1.370 1.00 97.88 109 LEU A O 1
ATOM 850 N N . PHE A 1 110 ? -1.532 3.433 -2.103 1.00 97.44 110 PHE A N 1
ATOM 851 C CA . PHE A 1 110 ? -1.870 4.365 -1.031 1.00 97.44 110 PHE A CA 1
ATOM 852 C C . PHE A 1 110 ? -3.368 4.689 -1.020 1.00 97.44 110 PHE A C 1
ATOM 854 O O . PHE A 1 110 ? -4.021 4.597 0.020 1.00 97.44 110 PHE A O 1
ATOM 861 N N . THR A 1 111 ? -3.932 4.996 -2.192 1.00 97.56 111 THR A N 1
ATOM 862 C CA . THR A 1 111 ? -5.355 5.326 -2.346 1.00 97.56 111 THR A CA 1
ATOM 863 C C . THR A 1 111 ? -6.249 4.151 -1.961 1.00 97.56 111 THR A C 1
ATOM 865 O O . THR A 1 111 ? -7.231 4.339 -1.240 1.00 97.56 111 THR A O 1
ATOM 868 N N . ALA A 1 112 ? -5.924 2.939 -2.420 1.00 97.62 112 ALA A N 1
ATOM 869 C CA . ALA A 1 112 ? -6.669 1.737 -2.054 1.00 97.62 112 ALA A CA 1
ATOM 870 C C . ALA A 1 112 ? -6.668 1.528 -0.534 1.00 97.62 112 ALA A C 1
ATOM 872 O O . ALA A 1 112 ? -7.714 1.285 0.064 1.00 97.62 112 ALA A O 1
ATOM 873 N N . CYS A 1 113 ? -5.515 1.730 0.097 1.00 97.06 113 CYS A N 1
ATOM 874 C CA . CYS A 1 113 ? -5.369 1.570 1.534 1.00 97.06 113 CYS A CA 1
ATOM 875 C C . CYS A 1 113 ? -6.146 2.622 2.339 1.00 97.06 113 CYS A C 1
ATOM 877 O O . CYS A 1 113 ? -6.850 2.289 3.290 1.00 97.06 113 CYS A O 1
ATOM 879 N N . GLN A 1 114 ? -6.090 3.894 1.926 1.00 96.31 114 GLN A N 1
ATOM 880 C CA . GLN A 1 114 ? -6.894 4.962 2.528 1.00 96.31 114 GLN A CA 1
ATOM 881 C C . GLN A 1 114 ? -8.390 4.679 2.437 1.00 96.31 114 GLN A C 1
ATOM 883 O O . GLN A 1 114 ? -9.121 4.940 3.389 1.00 96.31 114 GLN A O 1
ATOM 888 N N . LYS A 1 115 ? -8.854 4.166 1.292 1.00 96.38 115 LYS A N 1
ATOM 889 C CA . LYS A 1 115 ? -10.253 3.764 1.122 1.00 96.38 115 LYS A CA 1
ATOM 890 C C . LYS A 1 115 ? -10.597 2.612 2.062 1.00 96.38 115 LYS A C 1
ATOM 892 O O . LYS A 1 115 ? -11.600 2.710 2.752 1.00 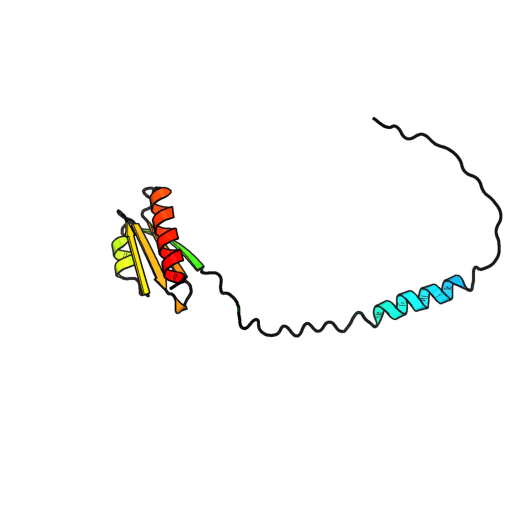96.38 115 LYS A O 1
ATOM 897 N N . GLY A 1 116 ? -9.743 1.593 2.147 1.00 95.44 116 GLY A N 1
ATOM 898 C CA . GLY A 1 116 ? -9.945 0.433 3.018 1.00 95.44 116 GLY A CA 1
ATOM 899 C C . GLY A 1 116 ? -10.035 0.758 4.513 1.00 95.44 116 GLY A C 1
ATOM 900 O O . GLY A 1 116 ? -10.764 0.086 5.236 1.00 95.44 116 GLY A O 1
ATOM 901 N N . LEU A 1 117 ? -9.353 1.815 4.965 1.00 94.81 117 LEU A N 1
ATOM 902 C CA . LEU A 1 117 ? -9.403 2.300 6.351 1.00 94.81 117 LEU A CA 1
ATOM 903 C C . LEU A 1 117 ? -10.620 3.182 6.683 1.00 94.81 117 LEU A C 1
ATOM 905 O O . LEU A 1 117 ? -10.795 3.547 7.844 1.00 94.81 117 LEU A O 1
ATOM 909 N N . ARG A 1 118 ? -11.419 3.581 5.684 1.00 89.75 118 ARG A N 1
ATOM 910 C CA . ARG A 1 118 ? -12.638 4.390 5.877 1.00 89.75 118 ARG A CA 1
ATOM 911 C C . ARG A 1 118 ? -13.921 3.560 5.942 1.00 89.75 118 ARG A C 1
ATOM 913 O O . ARG A 1 118 ? -14.940 4.116 6.339 1.00 89.75 118 ARG A O 1
ATOM 920 N N . VAL A 1 119 ? -13.870 2.310 5.478 1.00 71.00 119 VAL A N 1
ATOM 921 C CA . VAL A 1 119 ? -14.981 1.344 5.525 1.00 71.00 119 VAL A CA 1
ATOM 922 C C . VAL A 1 119 ? -15.038 0.730 6.911 1.00 71.00 119 VAL A C 1
ATOM 924 O O . VAL A 1 119 ? -16.163 0.583 7.426 1.00 71.00 119 VAL A O 1
#

Radius of gyration: 33.32 Å; chains: 1; bounding box: 31×87×57 Å

Foldseek 3Di:
DDDDDDDDDDDDDDDDDVPPVVVVVVVVVVVVVVVPPPPPPPVPPPPPPPPDQAEAEEADPQAVVVVVPDDAPDKDDDDRWIKGHHQVNSYIYTYYHPPPDDPVNVVVRVVVSVVVNVD